Protein AF-F7NQM1-F1 (afdb_monomer_lite)

pLDDT: mean 71.12, std 15.1, range [43.47,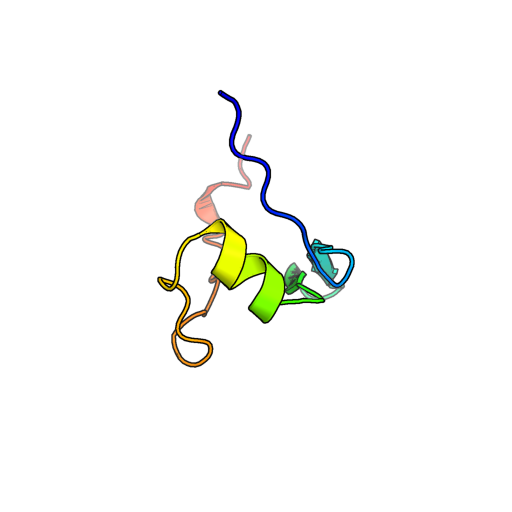 89.06]

Radius of gyration: 13.75 Å; chains: 1; bounding box: 29×27×38 Å

Structure (mmCIF, N/CA/C/O backbone):
data_AF-F7NQM1-F1
#
_entry.id   AF-F7NQM1-F1
#
loop_
_atom_site.group_PDB
_atom_site.id
_atom_site.type_symbol
_atom_site.label_atom_id
_atom_site.label_alt_id
_atom_site.label_comp_id
_atom_site.label_asym_id
_atom_site.label_entity_id
_atom_site.label_seq_id
_atom_site.pdbx_PDB_ins_code
_atom_site.Cartn_x
_atom_site.Cartn_y
_atom_site.Cartn_z
_atom_site.occupancy
_atom_site.B_iso_or_equiv
_atom_site.auth_seq_id
_atom_site.auth_comp_id
_atom_site.auth_asym_id
_atom_site.auth_atom_id
_atom_site.pdbx_PDB_model_num
ATOM 1 N N . MET A 1 1 ? 2.411 13.792 -25.534 1.00 43.47 1 MET A N 1
ATOM 2 C CA . MET A 1 1 ? 2.288 12.352 -25.222 1.00 43.47 1 MET A CA 1
ATOM 3 C C . MET A 1 1 ? 1.809 12.238 -23.789 1.00 43.47 1 MET A C 1
ATOM 5 O O . MET A 1 1 ? 2.398 12.887 -22.937 1.00 43.47 1 MET A O 1
ATOM 9 N N . LYS A 1 2 ? 0.715 11.515 -23.526 1.00 47.12 2 LYS A N 1
ATOM 10 C CA . LYS A 1 2 ? 0.354 11.151 -22.152 1.00 47.12 2 LYS A CA 1
ATOM 11 C C . LYS A 1 2 ? 1.245 9.968 -21.782 1.00 47.12 2 LYS A C 1
ATOM 13 O O . LYS A 1 2 ? 1.139 8.926 -22.421 1.00 47.12 2 LYS A O 1
ATOM 18 N N . ASN A 1 3 ? 2.169 10.172 -20.850 1.00 58.94 3 ASN A N 1
ATOM 19 C CA . ASN A 1 3 ? 2.953 9.079 -20.289 1.00 58.94 3 ASN A CA 1
ATOM 20 C C . ASN A 1 3 ? 2.026 8.331 -19.336 1.00 58.94 3 ASN A C 1
ATOM 22 O O . ASN A 1 3 ? 1.562 8.905 -18.354 1.00 58.94 3 ASN A O 1
ATOM 26 N N . TYR A 1 4 ? 1.685 7.098 -19.690 1.00 63.91 4 TYR A N 1
ATOM 27 C CA . TYR A 1 4 ? 0.910 6.221 -18.826 1.00 63.91 4 TYR A CA 1
ATOM 28 C C . TYR A 1 4 ? 1.887 5.354 -18.046 1.00 63.91 4 TYR A C 1
ATOM 30 O O . TYR A 1 4 ? 2.810 4.785 -18.628 1.00 63.91 4 TYR A O 1
ATOM 38 N N . ILE A 1 5 ? 1.684 5.288 -16.737 1.00 71.81 5 ILE A N 1
ATOM 39 C CA . ILE A 1 5 ? 2.452 4.432 -15.841 1.00 71.81 5 ILE A CA 1
ATOM 40 C C . ILE A 1 5 ? 1.726 3.091 -15.832 1.00 71.81 5 ILE A C 1
ATOM 42 O O . ILE A 1 5 ? 0.540 3.028 -15.509 1.00 71.81 5 ILE A O 1
ATOM 46 N N . ALA A 1 6 ? 2.404 2.049 -16.307 1.00 80.62 6 ALA A N 1
ATOM 47 C CA . ALA A 1 6 ? 1.876 0.694 -16.280 1.00 80.62 6 ALA A CA 1
ATOM 48 C C . ALA A 1 6 ? 2.124 0.115 -14.887 1.00 80.62 6 ALA A C 1
ATOM 50 O O . ALA A 1 6 ? 3.274 0.078 -14.453 1.00 80.62 6 ALA A O 1
ATOM 51 N N . LEU A 1 7 ? 1.049 -0.299 -14.217 1.00 79.50 7 LEU A N 1
ATOM 52 C CA . LEU A 1 7 ? 1.121 -0.930 -12.903 1.00 79.50 7 LEU A CA 1
ATOM 53 C C . LEU A 1 7 ? 1.121 -2.450 -13.062 1.00 79.50 7 LEU A C 1
ATOM 55 O O . LEU A 1 7 ? 0.390 -2.976 -13.908 1.00 79.50 7 LEU A O 1
ATOM 59 N N . GLU A 1 8 ? 1.936 -3.143 -12.274 1.00 84.88 8 GLU A N 1
ATOM 60 C CA . GLU A 1 8 ? 1.982 -4.615 -12.277 1.00 84.88 8 GLU A CA 1
ATOM 61 C C . GLU A 1 8 ? 0.821 -5.212 -11.479 1.00 84.88 8 GLU A C 1
ATOM 63 O O . GLU A 1 8 ? 0.278 -6.255 -11.848 1.00 84.88 8 GLU A O 1
ATOM 68 N N . GLU A 1 9 ? 0.382 -4.495 -10.445 1.00 86.12 9 GLU A N 1
ATOM 69 C CA . GLU A 1 9 ? -0.751 -4.857 -9.604 1.00 86.12 9 GLU A CA 1
ATOM 70 C C . GLU A 1 9 ? -1.767 -3.708 -9.509 1.00 86.12 9 GLU A C 1
ATOM 72 O O . GLU A 1 9 ? -1.412 -2.531 -9.644 1.00 86.12 9 GLU A O 1
ATOM 77 N N . PRO A 1 10 ? -3.058 -4.008 -9.284 1.00 84.56 10 PRO A N 1
ATOM 78 C CA . PRO A 1 10 ? -4.061 -2.975 -9.071 1.00 84.56 10 PRO A CA 1
ATOM 79 C C . PRO A 1 10 ? -3.765 -2.155 -7.809 1.00 84.56 10 PRO A C 1
ATOM 81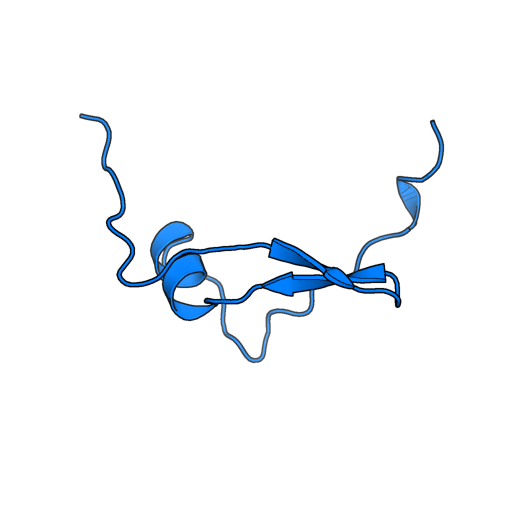 O O . PRO A 1 10 ? -3.733 -2.682 -6.697 1.00 84.56 10 PRO A O 1
ATOM 84 N N . LEU A 1 11 ? -3.632 -0.840 -7.977 1.00 84.62 11 LEU A N 1
ATOM 85 C CA . LEU A 1 11 ? -3.551 0.099 -6.865 1.00 84.62 11 LEU A CA 1
ATOM 86 C C . LEU A 1 11 ? -4.960 0.453 -6.372 1.00 84.62 11 LEU A C 1
ATOM 88 O O . LEU A 1 11 ? -5.760 1.021 -7.120 1.00 84.62 11 LEU A O 1
ATOM 92 N N . ALA A 1 12 ? -5.247 0.154 -5.107 1.00 86.44 12 ALA A N 1
ATOM 93 C CA . ALA A 1 12 ? -6.470 0.559 -4.428 1.00 86.44 12 ALA A CA 1
ATOM 94 C C . ALA A 1 12 ? -6.145 1.262 -3.107 1.00 86.44 12 ALA A C 1
ATOM 96 O O . ALA A 1 12 ? -5.153 0.944 -2.451 1.00 86.44 12 ALA A O 1
ATOM 97 N N . ALA A 1 13 ? -7.006 2.205 -2.726 1.00 88.31 13 ALA A N 1
ATOM 98 C CA . ALA A 1 13 ? -6.980 2.866 -1.430 1.00 88.31 13 ALA A CA 1
ATOM 99 C C . ALA A 1 13 ? -8.369 2.761 -0.793 1.00 88.31 13 ALA A C 1
ATOM 101 O O . ALA A 1 13 ? -9.372 3.072 -1.443 1.00 88.31 13 ALA A O 1
ATOM 102 N N . THR A 1 14 ? -8.436 2.319 0.461 1.00 87.62 14 THR A N 1
ATOM 103 C CA . THR A 1 14 ? -9.696 2.147 1.195 1.00 87.62 14 THR A CA 1
ATOM 104 C C . THR A 1 14 ? -9.605 2.754 2.583 1.00 87.62 14 THR A C 1
ATOM 106 O O . THR A 1 14 ? -8.560 2.680 3.223 1.00 87.62 14 THR A O 1
ATOM 109 N N . ILE A 1 15 ? -10.710 3.328 3.062 1.00 89.06 15 ILE A N 1
ATOM 110 C CA . ILE A 1 15 ? -10.803 3.819 4.439 1.00 89.06 15 ILE A CA 1
ATOM 111 C C . ILE A 1 15 ? -11.123 2.632 5.353 1.00 89.06 15 ILE A C 1
ATOM 113 O O . ILE A 1 15 ? -12.099 1.916 5.116 1.00 89.06 15 ILE A O 1
ATOM 117 N N . THR A 1 16 ? -10.307 2.416 6.381 1.00 86.56 16 THR A N 1
ATOM 118 C CA . THR A 1 16 ? -10.510 1.362 7.378 1.00 86.56 16 THR A CA 1
ATOM 119 C C . THR A 1 16 ? -11.612 1.746 8.366 1.00 86.56 16 THR A C 1
ATOM 121 O O . THR A 1 16 ? -12.017 2.905 8.474 1.00 86.56 16 THR A O 1
ATOM 124 N N . ALA A 1 17 ? -12.094 0.773 9.143 1.00 86.06 17 ALA A N 1
ATOM 125 C CA . ALA A 1 17 ? -13.093 1.020 10.187 1.00 86.06 17 ALA A CA 1
ATOM 126 C C . ALA A 1 17 ? -12.606 1.990 11.283 1.00 86.06 17 ALA A C 1
ATOM 128 O O . ALA A 1 17 ? -13.420 2.593 11.978 1.00 86.06 17 ALA A O 1
ATOM 129 N N . GLU A 1 18 ? -11.291 2.141 11.425 1.00 87.50 18 GLU A N 1
ATOM 130 C CA . GLU A 1 18 ? -10.638 3.037 12.382 1.00 87.50 18 GLU A CA 1
ATOM 131 C C . GLU A 1 18 ? -10.379 4.434 11.791 1.00 87.50 18 GLU A C 1
ATOM 133 O O . GLU A 1 18 ? -9.863 5.307 12.479 1.00 87.50 18 GLU A O 1
ATOM 138 N N . GLY A 1 19 ? -10.760 4.661 10.528 1.00 84.44 19 GLY A N 1
ATOM 139 C CA . GLY A 1 19 ? -10.609 5.943 9.844 1.00 84.44 19 GLY A CA 1
ATOM 140 C C . GLY A 1 19 ? -9.260 6.145 9.152 1.00 84.44 19 GLY A C 1
ATOM 141 O O . GLY A 1 19 ? -9.023 7.226 8.624 1.00 84.44 19 GLY A O 1
ATOM 142 N N . PHE A 1 20 ? -8.389 5.135 9.104 1.00 82.94 20 PHE A N 1
ATOM 143 C CA . PHE A 1 20 ? -7.113 5.214 8.385 1.00 82.94 20 PHE A CA 1
ATOM 144 C C . PHE A 1 20 ? -7.286 4.936 6.890 1.00 82.94 20 PHE A C 1
ATOM 146 O O . PHE A 1 20 ? -8.260 4.310 6.481 1.00 82.94 20 PHE A O 1
ATOM 153 N N . ILE A 1 21 ? -6.328 5.365 6.064 1.00 86.25 21 ILE A N 1
ATOM 154 C CA . ILE A 1 21 ? -6.259 4.953 4.657 1.00 86.25 21 ILE A CA 1
ATOM 155 C C . ILE A 1 21 ? -5.294 3.778 4.548 1.00 86.25 21 ILE A C 1
ATOM 157 O O . ILE A 1 21 ? -4.112 3.905 4.853 1.00 86.25 21 ILE A O 1
ATOM 161 N N . GLU A 1 22 ? -5.801 2.653 4.065 1.00 86.62 22 GLU A N 1
ATOM 162 C CA . GLU A 1 22 ? -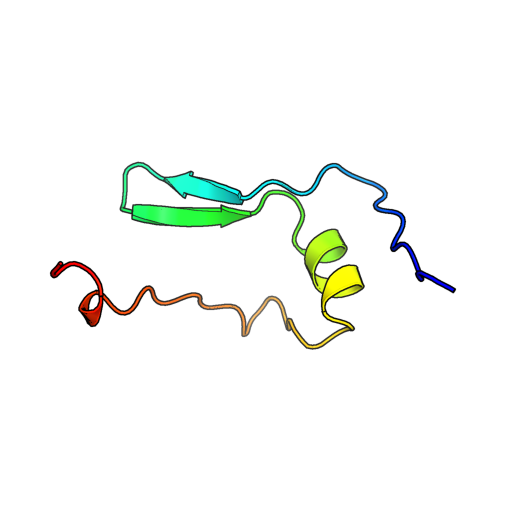5.001 1.497 3.686 1.00 86.62 22 GLU A CA 1
ATOM 163 C C . GLU A 1 22 ? -4.815 1.490 2.167 1.00 86.62 22 GLU A C 1
ATOM 165 O O . GLU A 1 22 ? -5.774 1.679 1.414 1.00 86.62 22 GLU A O 1
ATOM 170 N N . VAL A 1 23 ? -3.577 1.285 1.717 1.00 88.12 23 VAL A N 1
ATOM 171 C CA . VAL A 1 23 ? -3.212 1.211 0.298 1.00 88.12 23 VAL A CA 1
ATOM 172 C C . VAL A 1 23 ? -2.612 -0.162 0.025 1.00 88.12 23 VAL A C 1
ATOM 174 O O . VAL A 1 23 ? -1.665 -0.562 0.695 1.00 88.12 23 VAL A O 1
ATOM 177 N N . THR A 1 24 ? -3.145 -0.884 -0.962 1.00 84.44 24 THR A N 1
ATOM 178 C CA . THR A 1 24 ? -2.785 -2.295 -1.192 1.00 84.44 24 THR A CA 1
ATOM 179 C C . THR A 1 24 ? -1.424 -2.502 -1.858 1.00 84.44 24 THR A C 1
ATOM 181 O O . THR A 1 24 ? -0.802 -3.532 -1.629 1.00 84.44 24 THR A O 1
ATOM 184 N N . ALA A 1 25 ? -0.958 -1.553 -2.678 1.00 84.12 25 ALA A N 1
ATOM 185 C CA . ALA A 1 25 ? 0.247 -1.701 -3.500 1.00 84.12 25 ALA A CA 1
ATOM 186 C C . ALA A 1 25 ? 1.139 -0.448 -3.415 1.00 84.12 25 ALA A C 1
ATOM 188 O O . ALA A 1 25 ? 1.149 0.395 -4.313 1.00 84.12 25 ALA A O 1
ATOM 189 N N . LEU A 1 26 ? 1.870 -0.301 -2.305 1.00 83.25 26 LEU A N 1
ATOM 190 C CA . LEU A 1 26 ? 2.729 0.868 -2.052 1.00 83.25 26 LEU A CA 1
ATOM 191 C C . LEU A 1 26 ? 3.865 1.012 -3.077 1.00 83.25 26 LEU A C 1
ATOM 193 O O . LEU A 1 26 ? 4.171 2.131 -3.480 1.00 83.25 26 LEU A O 1
ATOM 197 N N . ASP A 1 27 ? 4.421 -0.098 -3.564 1.00 82.00 27 ASP A N 1
ATOM 198 C CA . ASP A 1 27 ? 5.469 -0.082 -4.595 1.00 82.00 27 ASP A CA 1
ATOM 199 C C . ASP A 1 27 ? 4.947 0.489 -5.926 1.00 82.00 27 ASP A C 1
ATOM 201 O O . ASP A 1 27 ? 5.630 1.245 -6.618 1.00 82.00 27 ASP A O 1
ATOM 205 N N . GLU A 1 28 ? 3.694 0.178 -6.271 1.00 86.12 28 GLU A N 1
ATOM 206 C CA . GLU A 1 28 ? 3.019 0.727 -7.450 1.00 86.12 28 GLU A CA 1
ATOM 207 C C . GLU A 1 28 ? 2.681 2.211 -7.267 1.00 86.12 28 GLU A C 1
ATOM 209 O O . GLU A 1 28 ? 2.783 2.996 -8.212 1.00 86.12 28 GLU A O 1
ATOM 214 N N . LEU A 1 29 ? 2.332 2.623 -6.044 1.00 84.38 29 LEU A N 1
ATOM 215 C CA . LEU A 1 29 ? 2.152 4.033 -5.711 1.00 84.38 29 LEU A CA 1
ATOM 216 C C . LEU A 1 29 ? 3.466 4.812 -5.873 1.00 84.38 29 LEU A C 1
ATOM 218 O O . LEU A 1 29 ? 3.450 5.891 -6.465 1.00 84.38 29 LEU A O 1
ATOM 222 N N . ASP A 1 30 ? 4.597 4.264 -5.424 1.00 82.62 30 ASP A N 1
ATOM 223 C CA . ASP A 1 30 ? 5.909 4.910 -5.541 1.00 82.62 30 ASP A CA 1
ATOM 224 C C . ASP A 1 30 ? 6.331 5.124 -7.005 1.00 82.62 30 ASP A C 1
ATOM 226 O O . ASP A 1 30 ? 6.809 6.204 -7.371 1.00 82.62 30 ASP A O 1
ATOM 230 N N . LYS A 1 31 ? 6.030 4.161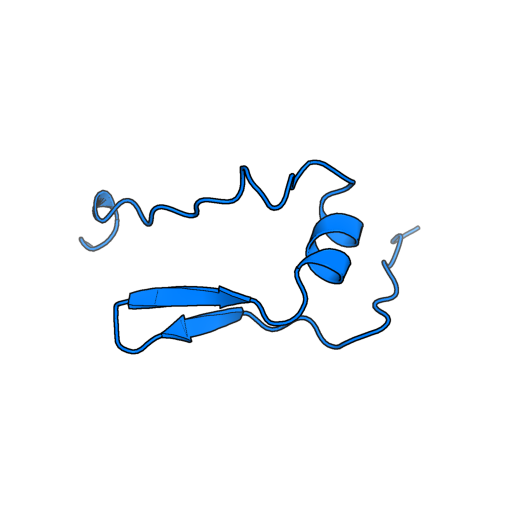 -7.890 1.00 80.88 31 LYS A N 1
ATOM 231 C CA . LYS A 1 31 ? 6.211 4.309 -9.347 1.00 80.88 31 LYS A CA 1
ATOM 232 C C . LYS A 1 31 ? 5.421 5.495 -9.919 1.00 80.88 31 LYS A C 1
ATOM 234 O O . LYS A 1 31 ? 5.869 6.102 -10.893 1.00 80.88 31 LYS A O 1
ATOM 239 N N . ILE A 1 32 ? 4.264 5.836 -9.337 1.00 79.00 32 ILE A N 1
ATOM 240 C CA . ILE A 1 32 ? 3.426 6.966 -9.773 1.00 79.00 32 ILE A CA 1
ATOM 241 C C . ILE A 1 32 ? 4.009 8.306 -9.331 1.00 79.00 32 ILE A C 1
ATOM 243 O O . ILE A 1 32 ? 4.035 9.256 -10.116 1.00 79.00 32 ILE A O 1
ATOM 247 N N . VAL A 1 33 ? 4.457 8.397 -8.081 1.00 78.69 33 VAL A N 1
ATOM 248 C CA . VAL A 1 33 ? 4.954 9.657 -7.508 1.00 78.69 33 VAL A CA 1
ATOM 249 C C . VAL A 1 33 ? 6.447 9.892 -7.744 1.00 78.69 33 VAL A C 1
ATOM 251 O O . VAL A 1 33 ? 6.910 11.022 -7.598 1.00 78.69 33 VAL A O 1
ATOM 254 N N . GLY A 1 34 ? 7.182 8.868 -8.183 1.00 71.19 34 GLY A N 1
ATOM 255 C CA . GLY A 1 34 ? 8.557 8.976 -8.660 1.00 71.19 34 GLY A CA 1
ATOM 256 C C . GLY A 1 34 ? 9.628 8.836 -7.579 1.00 71.19 34 GLY A C 1
ATOM 257 O O . GLY A 1 34 ? 10.622 9.559 -7.645 1.00 71.19 34 GLY A O 1
ATOM 258 N N . GLY A 1 35 ? 9.458 7.933 -6.607 1.00 63.03 35 GLY A N 1
ATOM 259 C CA . GLY A 1 35 ? 10.511 7.638 -5.622 1.00 63.03 35 GLY A CA 1
ATOM 260 C C . GLY A 1 35 ? 10.558 8.589 -4.423 1.00 63.03 35 GLY A C 1
ATOM 261 O O . GLY A 1 35 ? 11.603 8.721 -3.789 1.00 63.03 35 GLY A O 1
ATOM 262 N N . LEU A 1 36 ? 9.469 9.313 -4.147 1.00 61.47 36 LEU A N 1
ATOM 263 C CA . LEU A 1 36 ? 9.357 10.235 -3.005 1.00 61.47 36 LEU A CA 1
ATOM 264 C C . LEU A 1 36 ? 8.683 9.596 -1.782 1.00 61.47 36 LEU A C 1
ATOM 266 O O . LEU A 1 36 ? 8.552 10.259 -0.754 1.00 61.47 36 LEU A O 1
ATOM 270 N N . LEU A 1 37 ? 8.252 8.337 -1.878 1.00 59.50 37 LEU A N 1
ATOM 271 C CA . LEU A 1 37 ? 7.648 7.611 -0.767 1.00 59.50 37 LEU A CA 1
ATOM 272 C C . LEU A 1 37 ? 8.669 6.623 -0.218 1.00 59.50 37 LEU A C 1
ATOM 274 O O . LEU A 1 37 ? 8.743 5.476 -0.641 1.00 59.50 37 LEU A O 1
ATOM 278 N N . ASN A 1 38 ? 9.459 7.073 0.754 1.00 57.91 38 ASN A N 1
ATOM 279 C CA . ASN A 1 38 ? 10.191 6.146 1.606 1.00 57.91 38 ASN A CA 1
ATOM 280 C C . ASN A 1 38 ? 9.164 5.406 2.472 1.00 57.91 38 ASN A C 1
ATOM 282 O O . ASN A 1 38 ? 8.491 6.072 3.255 1.00 57.91 38 ASN A O 1
ATOM 286 N N . PRO A 1 39 ? 9.034 4.071 2.395 1.00 57.12 39 PRO A N 1
ATOM 287 C CA . PRO A 1 39 ? 8.003 3.339 3.135 1.00 57.12 39 PRO A CA 1
ATOM 288 C C . PRO A 1 39 ? 8.055 3.565 4.652 1.00 57.12 39 PRO A C 1
ATOM 290 O O . PRO A 1 39 ? 7.025 3.527 5.316 1.00 57.12 39 PRO A O 1
ATOM 293 N N . GLU A 1 40 ? 9.245 3.841 5.193 1.00 59.94 40 GLU A N 1
ATOM 294 C CA . GLU A 1 40 ? 9.452 4.170 6.610 1.00 59.94 40 GLU A CA 1
ATOM 295 C C . GLU A 1 40 ? 9.008 5.601 6.980 1.00 59.94 40 GLU A C 1
ATOM 297 O O . GLU A 1 40 ? 8.772 5.882 8.153 1.00 59.94 40 GLU A O 1
ATOM 302 N N . ASP A 1 41 ? 8.847 6.482 5.988 1.00 54.53 41 ASP A N 1
ATOM 303 C CA . ASP A 1 41 ? 8.494 7.900 6.134 1.00 54.53 41 ASP A CA 1
ATOM 304 C C . ASP A 1 41 ? 7.032 8.202 5.727 1.00 54.53 41 ASP A C 1
ATOM 306 O O . ASP A 1 41 ? 6.534 9.307 5.963 1.00 54.53 41 ASP A O 1
ATOM 310 N N . VAL A 1 42 ? 6.310 7.247 5.118 1.00 57.69 42 VAL A N 1
ATOM 311 C CA . VAL A 1 42 ? 4.895 7.416 4.738 1.00 57.69 42 VAL A CA 1
ATOM 312 C C . VAL A 1 42 ? 3.994 7.205 5.955 1.00 57.69 42 VAL A C 1
ATOM 314 O O . VAL A 1 42 ? 3.379 6.157 6.135 1.00 57.69 42 VAL A O 1
ATOM 317 N N . TYR A 1 43 ? 3.882 8.237 6.787 1.00 56.03 43 TYR A N 1
ATOM 318 C CA . TYR A 1 43 ? 2.827 8.353 7.791 1.00 56.03 43 TYR A CA 1
ATOM 319 C C . TYR A 1 43 ? 1.785 9.359 7.294 1.00 56.03 43 TYR A C 1
ATOM 321 O O . TYR A 1 43 ? 1.992 10.572 7.341 1.00 56.03 43 TYR A O 1
ATOM 329 N N . ILE A 1 44 ? 0.669 8.861 6.754 1.00 60.88 44 ILE A N 1
ATOM 330 C CA . ILE A 1 44 ? -0.448 9.714 6.329 1.00 60.88 44 ILE A CA 1
ATOM 331 C C . ILE A 1 44 ? -1.294 10.018 7.567 1.00 60.88 44 ILE A C 1
ATOM 333 O O . ILE A 1 44 ? -2.237 9.296 7.885 1.00 60.88 44 ILE A O 1
ATOM 337 N N . GLU A 1 45 ? -0.942 11.085 8.281 1.00 50.19 45 GLU A N 1
ATOM 338 C CA . GLU A 1 45 ? -1.797 11.628 9.334 1.00 50.19 45 GLU A CA 1
ATOM 339 C C . GLU A 1 45 ? -2.915 12.454 8.684 1.00 50.19 45 GLU A C 1
ATOM 341 O O . GLU A 1 45 ? -2.680 13.496 8.063 1.00 50.19 45 GLU A O 1
ATOM 346 N N . LEU A 1 46 ? -4.149 11.958 8.777 1.00 53.09 46 LEU A N 1
ATOM 347 C CA . LEU A 1 46 ? -5.327 12.716 8.374 1.00 53.09 46 LEU A CA 1
ATOM 348 C C . LEU A 1 46 ? -5.499 13.875 9.359 1.00 53.09 46 LEU A C 1
ATOM 350 O O . LEU A 1 46 ? -5.947 13.681 10.484 1.00 53.09 46 LEU A O 1
ATOM 354 N N . ASN A 1 47 ? -5.148 15.091 8.938 1.00 53.50 47 ASN A N 1
ATOM 355 C CA . ASN A 1 47 ? -5.530 16.282 9.686 1.00 53.50 47 ASN A CA 1
ATOM 356 C C . ASN A 1 47 ? -7.062 16.392 9.679 1.00 53.50 47 ASN A C 1
ATOM 358 O O . ASN A 1 47 ? -7.673 16.750 8.669 1.00 53.50 47 ASN A O 1
ATOM 362 N N . ASP A 1 48 ? -7.664 16.128 10.837 1.00 54.81 48 ASP A N 1
ATOM 363 C CA . ASP A 1 48 ? -9.103 16.208 11.132 1.00 54.81 48 ASP A CA 1
ATOM 364 C C . ASP A 1 48 ? -9.705 17.627 10.971 1.00 54.81 48 ASP A C 1
ATOM 366 O O . ASP A 1 48 ? -10.876 17.872 11.263 1.00 54.81 48 ASP A O 1
ATOM 370 N N . GLU A 1 49 ? -8.939 18.607 10.483 1.00 54.41 49 GLU A N 1
ATOM 371 C CA . GLU A 1 49 ? -9.384 19.999 10.355 1.00 54.41 49 GLU A CA 1
ATOM 372 C C . GLU A 1 49 ? -10.245 20.286 9.112 1.00 54.41 49 GLU A C 1
ATOM 374 O O . GLU A 1 49 ? -10.750 21.399 8.966 1.00 54.41 49 GLU A O 1
ATOM 379 N N . SER A 1 50 ? -10.479 19.306 8.233 1.00 52.41 50 SER A N 1
ATOM 380 C CA . SER A 1 50 ? -11.341 19.485 7.049 1.00 52.41 50 SER A CA 1
ATOM 381 C C . SER A 1 50 ? -12.746 18.875 7.171 1.00 52.41 50 SER A C 1
ATOM 383 O O . SER A 1 50 ? -13.578 19.084 6.290 1.00 52.41 50 SER A O 1
ATOM 385 N N . ALA A 1 51 ? -13.081 18.228 8.295 1.00 49.16 51 ALA A N 1
ATOM 386 C CA . ALA A 1 51 ? -14.410 17.661 8.567 1.00 49.16 51 ALA A CA 1
ATOM 387 C C . ALA A 1 51 ? -15.441 18.696 9.081 1.00 49.16 51 ALA A C 1
ATOM 389 O O . ALA A 1 51 ? -16.267 18.409 9.950 1.00 49.16 51 ALA A O 1
ATOM 390 N N . LYS A 1 52 ? -15.403 19.925 8.555 1.00 46.38 52 LYS A N 1
ATOM 391 C CA . LYS A 1 52 ? -16.434 20.947 8.787 1.00 46.38 52 LYS A CA 1
ATOM 392 C C . LYS A 1 52 ? -16.773 21.683 7.497 1.00 46.38 52 LYS A C 1
ATOM 394 O O . LYS A 1 52 ? -16.339 22.817 7.357 1.00 46.38 52 LYS A O 1
ATOM 399 N N . PHE A 1 53 ? -17.578 21.083 6.622 1.00 45.09 53 PHE A N 1
ATOM 400 C CA . PHE A 1 53 ? -18.512 21.809 5.748 1.00 45.09 53 PHE A CA 1
ATOM 401 C C . PHE A 1 53 ? -19.733 20.942 5.450 1.00 45.09 53 PHE A C 1
ATOM 403 O O . PHE A 1 53 ? -19.538 19.773 5.053 1.00 45.09 53 PHE A O 1
#

Secondary structure (DSSP, 8-state):
---PPPPSS---EEE-TTS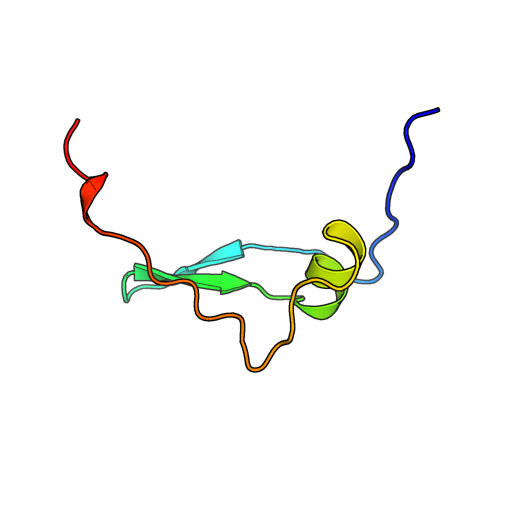PEEES-HHHHHHHHTS---TTT------GGG---

Foldseek 3Di:
DPDDQDAPDDWDWDQDPVRDIDIDCVVSVCSVVPNPCPVVPPDPDP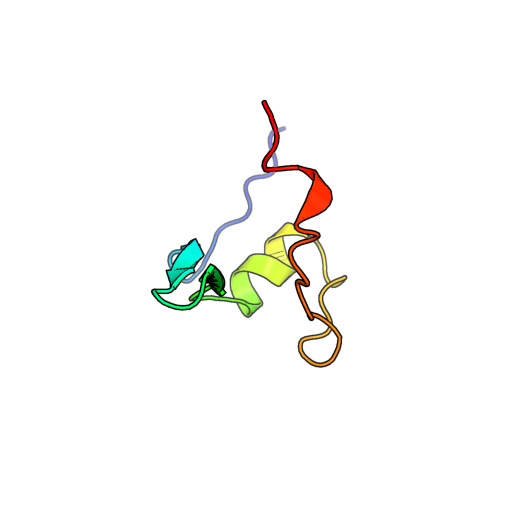PPVPPDD

Sequence (53 aa):
MKNYIALEEPLAATITAEGFIEVTALDELDKIVGGLLNPEDVYIELNDESAKF